Protein AF-A0A1J3HM33-F1 (afdb_monomer_lite)

Radius of gyration: 15.92 Å; chains: 1; bounding box: 32×30×52 Å

Sequence (77 aa):
DLGFLTYKQKLAFWINIYNACIMHAFLEYGLPSSHNRLLTLMNKASLNVGGIVLNALAIEHFVLRHPCEPEHVSAFH

Foldseek 3Di:
DCVPDDLVRVLVVLVVLLVVLLVVLCVVPNDQPDPVSVVVSQQVSWDQDPNDIDGNVCSCPVPVPDDDDPPDPPDDD

InterPro domains:
  IPR006869 Domain of unknown function DUF547 [PF04784] (5-68)

Secondary structure (DSSP, 8-state):
--TTS-HHHHHHHHHHHHHHHHHHHHHHH---SSHHHHHHHHHH-EEEETTEEEEHHHHIIIIISS-----------

Structure (mmCIF, N/CA/C/O backbone):
data_AF-A0A1J3HM33-F1
#
_entry.id   AF-A0A1J3HM33-F1
#
loop_
_atom_site.group_PDB
_atom_site.id
_atom_site.type_symbol
_atom_site.label_atom_id
_atom_site.label_alt_id
_atom_site.label_comp_id
_a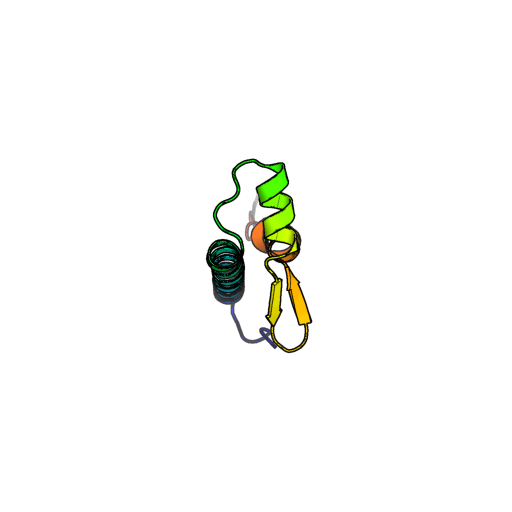tom_site.label_asym_id
_atom_site.label_entity_id
_atom_site.label_seq_id
_atom_site.pdbx_PDB_ins_code
_atom_site.Cartn_x
_atom_site.Cartn_y
_atom_site.Cartn_z
_atom_site.occupancy
_atom_site.B_iso_or_equiv
_atom_site.auth_seq_id
_atom_site.auth_comp_id
_atom_site.auth_asym_id
_atom_site.auth_atom_id
_atom_site.pdbx_PDB_model_num
ATOM 1 N N . ASP A 1 1 ? -15.512 -0.690 4.827 1.00 72.50 1 ASP A N 1
ATOM 2 C CA . ASP A 1 1 ? -15.145 0.245 5.904 1.00 72.50 1 ASP A CA 1
ATOM 3 C C . ASP A 1 1 ? -14.107 -0.430 6.797 1.00 72.50 1 ASP A C 1
ATOM 5 O O . ASP A 1 1 ? -14.277 -1.605 7.085 1.00 72.50 1 ASP A O 1
ATOM 9 N N . LEU A 1 2 ? -13.022 0.259 7.162 1.00 84.06 2 LEU A N 1
ATOM 10 C CA . LEU A 1 2 ? -12.005 -0.238 8.104 1.00 84.06 2 LEU A CA 1
ATOM 11 C C . LEU A 1 2 ? -12.216 0.331 9.517 1.00 84.06 2 LEU A C 1
ATOM 13 O O . LEU A 1 2 ? -11.374 0.122 10.387 1.00 84.06 2 LEU A O 1
ATOM 17 N N . GLY A 1 3 ? -13.303 1.075 9.752 1.00 87.31 3 GLY A N 1
ATOM 18 C CA . GLY A 1 3 ? -13.588 1.804 10.988 1.00 87.31 3 GLY A CA 1
ATOM 19 C C . GLY A 1 3 ? -13.451 0.974 12.265 1.00 87.31 3 GLY A C 1
ATOM 20 O O . GLY A 1 3 ? -12.932 1.485 13.252 1.00 87.31 3 GLY A O 1
ATOM 21 N N . PHE A 1 4 ? -13.798 -0.314 12.209 1.00 92.19 4 PHE A N 1
ATOM 22 C CA . PHE A 1 4 ? -13.744 -1.259 13.331 1.00 92.19 4 PHE A CA 1
ATOM 23 C C . PHE A 1 4 ? -12.336 -1.775 13.684 1.00 92.19 4 PHE A C 1
ATOM 25 O O . PHE A 1 4 ? -12.170 -2.458 14.693 1.00 92.19 4 PHE A O 1
ATOM 32 N N . LEU A 1 5 ? -11.319 -1.491 12.865 1.00 93.44 5 LEU A N 1
ATOM 33 C CA . LEU A 1 5 ? -9.947 -1.932 13.111 1.00 93.44 5 LEU A CA 1
ATOM 34 C C . LEU A 1 5 ? -9.188 -0.954 14.017 1.00 93.44 5 LEU A C 1
ATOM 36 O O . LEU A 1 5 ? -9.287 0.270 13.875 1.00 93.44 5 LEU A O 1
ATOM 40 N N . THR A 1 6 ? -8.337 -1.500 14.886 1.00 93.69 6 THR A N 1
ATOM 41 C CA . THR A 1 6 ? -7.327 -0.714 15.612 1.00 93.69 6 THR A CA 1
ATOM 42 C C . THR A 1 6 ? -6.340 -0.060 14.642 1.00 93.69 6 THR A C 1
ATOM 44 O O . THR A 1 6 ? -6.171 -0.517 13.509 1.00 93.69 6 THR A O 1
ATOM 47 N N . TYR A 1 7 ? -5.624 0.978 15.089 1.00 89.12 7 TYR A N 1
ATOM 48 C CA . TYR A 1 7 ? -4.589 1.625 14.273 1.00 89.12 7 TYR A CA 1
ATOM 49 C C . TYR A 1 7 ? -3.565 0.617 13.726 1.00 89.12 7 TYR A C 1
ATOM 51 O O . TYR A 1 7 ? -3.323 0.579 12.521 1.00 89.12 7 TYR A O 1
ATOM 59 N N . LYS A 1 8 ? -3.035 -0.271 14.580 1.00 91.38 8 LYS A N 1
ATOM 60 C CA . LYS A 1 8 ? -2.061 -1.297 14.167 1.00 91.38 8 LYS A CA 1
ATOM 61 C C . LYS A 1 8 ? -2.631 -2.251 13.115 1.00 91.38 8 LYS A C 1
ATOM 63 O O . LYS A 1 8 ? -1.927 -2.611 12.179 1.00 91.38 8 LYS A O 1
ATOM 68 N N . GLN A 1 9 ? -3.903 -2.633 13.231 1.00 94.06 9 GLN A N 1
ATOM 69 C CA . GLN A 1 9 ? -4.566 -3.483 12.238 1.00 94.06 9 GLN A CA 1
ATOM 70 C C . GLN A 1 9 ? -4.812 -2.748 10.915 1.00 94.06 9 GLN A C 1
ATOM 72 O O . GLN A 1 9 ? -4.605 -3.337 9.858 1.00 94.06 9 GLN A O 1
ATOM 77 N N . LYS A 1 10 ? -5.201 -1.467 10.954 1.00 92.19 10 LYS A N 1
ATOM 78 C CA . LYS A 1 10 ? -5.314 -0.626 9.749 1.00 92.19 10 LYS A CA 1
ATOM 79 C C . LYS A 1 10 ? -3.962 -0.492 9.056 1.00 92.19 10 LYS A C 1
ATOM 81 O O . LYS A 1 10 ? -3.880 -0.659 7.846 1.00 92.19 10 LYS A O 1
ATOM 86 N N . LEU A 1 11 ? -2.900 -0.246 9.818 1.00 91.69 11 LEU A N 1
ATOM 87 C CA . LEU A 1 11 ? -1.547 -0.146 9.283 1.00 91.69 11 LEU A CA 1
ATOM 88 C C 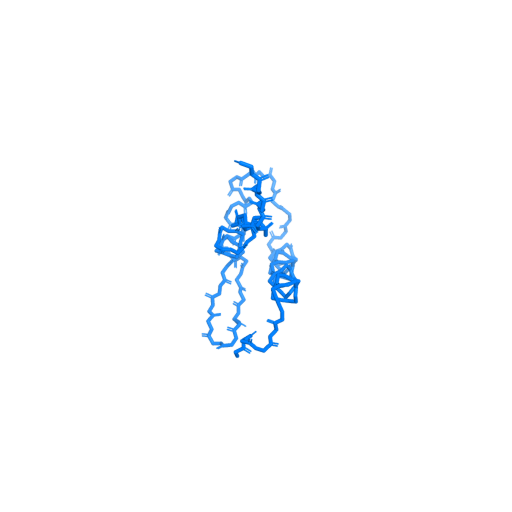. LEU A 1 11 ? -1.097 -1.468 8.649 1.00 91.69 11 LEU A C 1
ATOM 90 O O . LEU A 1 11 ? -0.649 -1.475 7.507 1.00 91.69 11 LEU A O 1
ATOM 94 N N . ALA A 1 12 ? -1.283 -2.593 9.346 1.00 93.94 12 ALA A N 1
ATOM 95 C CA . ALA A 1 12 ? -0.969 -3.917 8.811 1.00 93.94 12 ALA A CA 1
ATOM 96 C C . ALA A 1 12 ? -1.752 -4.217 7.523 1.00 93.94 12 ALA A C 1
ATOM 98 O O . ALA A 1 12 ? -1.187 -4.733 6.560 1.00 93.94 12 ALA A O 1
ATOM 99 N N . PHE A 1 13 ? -3.034 -3.847 7.477 1.00 94.25 13 PHE A N 1
ATOM 100 C CA . PHE A 1 13 ? -3.847 -3.951 6.271 1.00 94.25 13 PHE A CA 1
ATOM 101 C C . PHE A 1 13 ? -3.222 -3.170 5.107 1.00 94.25 13 PHE A C 1
ATOM 103 O O . PHE A 1 13 ? -2.983 -3.745 4.048 1.00 94.25 13 PHE A O 1
ATOM 110 N N . TRP A 1 14 ? -2.888 -1.893 5.303 1.00 94.00 14 TRP A N 1
ATOM 111 C CA . TRP A 1 14 ? -2.320 -1.062 4.239 1.00 94.00 14 TRP A CA 1
ATOM 112 C C . TRP A 1 14 ? -0.929 -1.511 3.786 1.00 94.00 14 TRP A C 1
ATOM 114 O O . TRP A 1 14 ? -0.643 -1.457 2.591 1.00 94.00 14 TRP A O 1
ATOM 124 N N . ILE A 1 15 ? -0.098 -2.027 4.695 1.00 94.44 15 ILE A N 1
ATOM 125 C CA . ILE A 1 15 ? 1.187 -2.656 4.353 1.00 94.44 15 ILE A CA 1
ATOM 126 C C . ILE A 1 15 ? 0.965 -3.875 3.450 1.00 94.44 15 ILE A C 1
ATOM 128 O O . ILE A 1 15 ? 1.637 -4.020 2.428 1.00 94.44 15 ILE A O 1
ATOM 132 N N . ASN A 1 16 ? 0.000 -4.735 3.786 1.00 95.44 16 ASN A N 1
ATOM 133 C CA . ASN A 1 16 ? -0.312 -5.910 2.975 1.00 95.44 16 ASN A CA 1
ATOM 134 C C . ASN A 1 16 ? -0.833 -5.522 1.585 1.00 95.44 16 ASN A C 1
ATOM 136 O O . ASN A 1 16 ? -0.401 -6.113 0.596 1.00 95.44 16 ASN A O 1
ATOM 140 N N . ILE A 1 17 ? -1.703 -4.508 1.492 1.00 94.62 17 ILE A N 1
ATOM 141 C CA . ILE A 1 17 ? -2.174 -3.992 0.199 1.00 94.62 17 ILE A CA 1
ATOM 142 C C . ILE A 1 17 ? -1.005 -3.439 -0.618 1.00 94.62 17 ILE A C 1
ATOM 144 O O . ILE A 1 17 ? -0.858 -3.814 -1.778 1.00 94.62 17 ILE A O 1
ATOM 148 N N . TYR A 1 18 ? -0.143 -2.609 -0.024 1.00 94.81 18 TYR A N 1
ATOM 149 C CA . TYR A 1 18 ? 1.037 -2.067 -0.700 1.00 94.81 18 TYR A CA 1
ATOM 150 C C . TYR A 1 18 ? 1.921 -3.184 -1.270 1.00 94.81 18 TYR A C 1
ATOM 152 O O . TYR A 1 18 ? 2.220 -3.193 -2.464 1.00 94.81 18 TYR A O 1
ATOM 160 N N . ASN A 1 19 ? 2.272 -4.173 -0.443 1.00 94.25 19 ASN A N 1
ATOM 161 C CA . ASN A 1 19 ? 3.118 -5.292 -0.852 1.00 94.25 19 ASN A CA 1
ATOM 162 C C . ASN A 1 19 ? 2.487 -6.112 -1.986 1.00 94.25 19 ASN A C 1
ATOM 164 O O . ASN A 1 19 ? 3.180 -6.469 -2.938 1.00 94.25 19 ASN A O 1
ATOM 168 N N . ALA A 1 20 ? 1.177 -6.373 -1.919 1.00 94.06 20 ALA A N 1
ATOM 169 C CA . ALA A 1 20 ? 0.455 -7.083 -2.970 1.00 94.06 20 ALA A CA 1
ATOM 170 C C . ALA A 1 20 ? 0.467 -6.309 -4.300 1.00 94.06 20 ALA A C 1
ATOM 172 O O . ALA A 1 20 ? 0.740 -6.898 -5.345 1.00 94.06 20 ALA A O 1
ATOM 173 N N . CYS A 1 21 ? 0.242 -4.989 -4.268 1.00 93.06 21 CYS A N 1
ATOM 174 C CA . CYS A 1 21 ? 0.278 -4.140 -5.465 1.00 93.06 21 CYS A CA 1
ATOM 175 C C . CYS A 1 21 ? 1.670 -4.130 -6.109 1.00 93.06 21 CYS A C 1
ATOM 177 O O . CYS A 1 21 ? 1.800 -4.266 -7.325 1.00 93.06 21 CYS A O 1
ATOM 179 N N . ILE A 1 22 ? 2.714 -3.983 -5.289 1.00 93.62 22 ILE A N 1
ATOM 180 C CA . ILE A 1 22 ? 4.106 -3.979 -5.745 1.00 93.62 22 ILE A CA 1
ATOM 181 C C . ILE A 1 22 ? 4.480 -5.328 -6.359 1.00 93.62 22 ILE A C 1
ATOM 183 O O . ILE A 1 22 ? 5.027 -5.367 -7.460 1.00 93.62 22 ILE A O 1
ATOM 187 N N . MET A 1 23 ? 4.148 -6.435 -5.688 1.00 94.56 23 MET A N 1
ATOM 188 C CA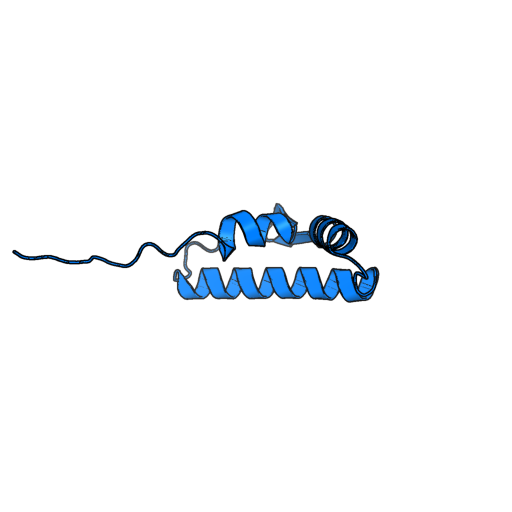 . MET A 1 23 ? 4.432 -7.775 -6.199 1.00 94.56 23 MET A CA 1
ATOM 189 C C . MET A 1 23 ? 3.689 -8.047 -7.510 1.00 94.56 23 MET A C 1
ATOM 191 O O . MET A 1 23 ? 4.295 -8.559 -8.446 1.00 94.56 23 MET A O 1
ATOM 195 N N . HIS A 1 24 ? 2.417 -7.654 -7.612 1.00 92.38 24 HIS A N 1
ATOM 196 C CA . HIS A 1 24 ? 1.652 -7.769 -8.852 1.00 92.38 24 HIS A CA 1
ATOM 197 C C . HIS A 1 24 ? 2.334 -7.019 -10.003 1.00 92.38 24 HIS A C 1
ATOM 199 O O . HIS A 1 24 ? 2.579 -7.589 -11.063 1.00 92.38 24 HIS A O 1
ATOM 205 N N . ALA A 1 25 ? 2.725 -5.763 -9.774 1.00 93.56 25 ALA A N 1
ATOM 206 C CA . ALA A 1 25 ? 3.407 -4.962 -10.782 1.00 93.56 25 ALA A CA 1
ATOM 207 C C . ALA A 1 25 ? 4.790 -5.522 -11.158 1.00 93.56 25 ALA A C 1
ATOM 209 O O . ALA A 1 25 ? 5.182 -5.432 -12.319 1.00 93.56 25 ALA A O 1
ATOM 210 N N . PHE A 1 26 ? 5.523 -6.131 -10.222 1.00 92.88 26 PHE A N 1
ATOM 211 C CA . PHE A 1 26 ? 6.777 -6.822 -10.539 1.00 92.88 26 PHE A CA 1
ATOM 212 C C . PHE A 1 26 ? 6.565 -8.074 -11.387 1.00 92.88 26 PHE A C 1
ATOM 214 O O . PHE A 1 26 ? 7.365 -8.329 -12.283 1.00 92.88 26 PHE A O 1
ATOM 221 N N . LEU A 1 27 ? 5.510 -8.848 -11.132 1.00 93.75 27 LEU A N 1
ATOM 222 C CA . LEU A 1 27 ? 5.191 -10.027 -11.938 1.00 93.75 27 LEU A CA 1
ATOM 223 C C . LEU A 1 27 ? 4.728 -9.643 -13.350 1.00 93.75 27 LEU A C 1
ATOM 225 O O . LEU A 1 27 ? 5.084 -10.318 -14.310 1.00 93.75 27 LEU A O 1
ATOM 229 N N . GLU A 1 28 ? 3.973 -8.553 -13.481 1.00 93.62 28 GLU A N 1
ATOM 230 C CA . GLU A 1 28 ? 3.436 -8.089 -14.763 1.00 93.62 28 GLU A CA 1
ATOM 231 C C . GLU A 1 28 ? 4.474 -7.336 -15.614 1.00 93.62 28 GLU A C 1
ATOM 233 O O . GLU A 1 28 ? 4.551 -7.534 -16.826 1.00 93.62 28 GLU A O 1
ATOM 238 N N . TYR A 1 29 ? 5.288 -6.474 -14.993 1.00 91.75 29 TYR A N 1
ATOM 239 C CA . TYR A 1 29 ? 6.191 -5.552 -15.699 1.00 91.75 29 TYR A CA 1
ATOM 240 C C . TYR A 1 29 ? 7.683 -5.851 -15.504 1.00 91.75 29 TYR A C 1
ATOM 242 O O . TYR A 1 29 ? 8.519 -5.216 -16.152 1.00 91.75 29 TYR A O 1
ATOM 250 N N . GLY A 1 30 ? 8.031 -6.798 -14.632 1.00 92.00 30 GLY A N 1
ATOM 251 C CA . GLY A 1 30 ? 9.410 -7.106 -14.261 1.00 92.00 30 GLY A CA 1
ATOM 252 C C . GLY A 1 30 ? 9.995 -6.156 -13.210 1.00 92.00 30 GLY A C 1
ATOM 253 O O . GLY A 1 30 ? 9.367 -5.197 -12.755 1.00 92.00 30 GLY A O 1
ATOM 254 N N . LEU A 1 31 ? 11.239 -6.432 -12.809 1.00 90.88 31 LEU A N 1
ATOM 255 C CA . LEU A 1 31 ? 11.959 -5.615 -11.833 1.00 90.88 31 LEU A CA 1
ATOM 256 C C . LEU A 1 31 ? 12.422 -4.284 -12.453 1.00 90.88 31 LEU A C 1
ATOM 258 O O . LEU A 1 31 ? 12.966 -4.271 -13.562 1.00 90.88 31 LEU A O 1
ATOM 262 N N . PRO A 1 32 ? 12.268 -3.152 -11.746 1.00 91.50 32 PRO A N 1
ATOM 263 C CA . PRO A 1 32 ? 12.740 -1.869 -12.235 1.00 91.50 32 PRO A CA 1
ATOM 264 C C . PRO A 1 32 ? 14.271 -1.808 -12.194 1.00 91.50 32 PRO A C 1
ATOM 266 O O . PRO A 1 32 ? 14.893 -2.062 -11.168 1.00 91.50 32 PRO A O 1
ATOM 269 N N . SER A 1 33 ? 14.882 -1.402 -13.304 1.00 91.44 33 SER A N 1
ATOM 270 C CA . SER A 1 33 ? 16.338 -1.245 -13.431 1.00 91.44 33 SER A CA 1
ATOM 271 C C . SER A 1 33 ? 16.865 0.129 -12.996 1.00 91.44 33 SER A C 1
ATOM 273 O O . SER A 1 33 ? 18.071 0.362 -13.011 1.00 91.44 33 SER A O 1
ATOM 275 N N . SER A 1 34 ? 15.984 1.066 -12.629 1.00 92.81 34 SER A N 1
ATOM 276 C CA . SER A 1 34 ? 16.355 2.406 -12.155 1.00 92.81 34 SER A CA 1
ATOM 277 C C . SER A 1 34 ? 15.271 3.028 -11.275 1.00 92.81 34 SER A C 1
ATOM 279 O O . SER A 1 34 ? 14.113 2.608 -11.309 1.00 92.81 34 SER A O 1
ATOM 281 N N . HIS A 1 35 ? 15.618 4.079 -10.526 1.00 87.25 35 HIS A N 1
ATOM 282 C CA . HIS A 1 35 ? 14.670 4.789 -9.659 1.00 87.25 35 HIS A CA 1
ATOM 283 C C . HIS A 1 35 ? 13.475 5.378 -10.434 1.00 87.25 35 HIS A C 1
ATOM 285 O O . HIS A 1 35 ? 12.330 5.239 -10.019 1.00 87.25 35 HIS A O 1
ATOM 291 N N . ASN A 1 36 ? 13.705 5.942 -11.623 1.00 91.25 36 ASN A N 1
ATOM 292 C CA . ASN A 1 36 ? 12.620 6.463 -12.467 1.00 91.25 36 ASN A CA 1
ATOM 293 C C . ASN A 1 36 ? 11.678 5.347 -12.953 1.00 91.25 36 ASN A C 1
ATOM 295 O O . ASN A 1 36 ? 10.461 5.536 -13.039 1.00 91.25 36 ASN A O 1
ATOM 299 N N . ARG A 1 37 ? 12.231 4.162 -13.256 1.00 90.50 37 ARG A N 1
ATOM 300 C CA . ARG A 1 37 ? 11.440 2.974 -13.608 1.00 90.50 37 ARG A CA 1
ATOM 301 C C . ARG A 1 37 ? 10.659 2.455 -12.405 1.00 90.50 37 ARG A C 1
ATOM 303 O O . ARG A 1 37 ? 9.515 2.058 -12.586 1.00 90.50 37 ARG A O 1
ATOM 310 N N . LEU A 1 38 ? 11.232 2.521 -11.202 1.00 90.75 38 LEU A N 1
ATOM 311 C CA . LEU A 1 38 ? 10.542 2.182 -9.960 1.00 90.75 38 LEU A CA 1
ATOM 312 C C . LEU A 1 38 ? 9.343 3.108 -9.732 1.00 90.75 38 LEU A C 1
ATOM 314 O O . LEU A 1 38 ? 8.240 2.608 -9.564 1.00 90.75 38 LEU A O 1
ATOM 318 N N . LEU A 1 39 ? 9.512 4.429 -9.827 1.00 91.25 39 LEU A N 1
ATOM 319 C CA . LEU A 1 39 ? 8.399 5.381 -9.689 1.00 91.25 39 LEU A CA 1
ATOM 320 C C . LEU A 1 39 ? 7.293 5.127 -10.720 1.00 91.25 39 LEU A C 1
ATOM 322 O O . LEU A 1 39 ? 6.109 5.115 -10.386 1.00 91.25 39 LEU A O 1
ATOM 326 N N . THR A 1 40 ? 7.678 4.863 -11.972 1.00 92.44 40 THR A N 1
ATOM 327 C CA . THR A 1 40 ? 6.726 4.506 -13.036 1.00 92.44 40 THR A CA 1
ATOM 328 C C . THR A 1 40 ? 5.964 3.227 -12.691 1.00 92.44 40 THR A C 1
ATOM 330 O O . THR A 1 40 ? 4.753 3.155 -12.890 1.00 92.44 40 THR A O 1
ATOM 333 N N . LEU A 1 41 ? 6.661 2.221 -12.165 1.00 94.25 41 LEU A N 1
ATOM 334 C CA . LEU A 1 41 ? 6.071 0.952 -11.760 1.00 94.25 41 LEU A CA 1
ATOM 335 C C . LEU A 1 41 ? 5.132 1.125 -10.564 1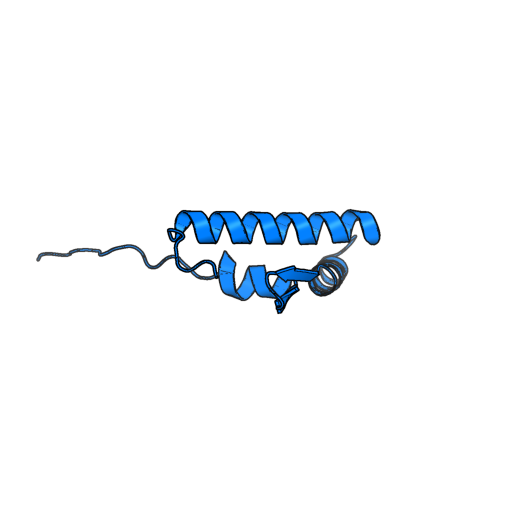.00 94.25 41 LEU A C 1
ATOM 337 O O . LEU A 1 41 ? 4.017 0.622 -10.605 1.00 94.25 41 LEU A O 1
ATOM 341 N N . MET A 1 42 ? 5.520 1.896 -9.548 1.00 92.81 42 MET A N 1
ATOM 342 C CA . MET A 1 42 ? 4.682 2.183 -8.379 1.00 92.81 42 MET A CA 1
ATOM 343 C C . MET A 1 42 ? 3.422 2.980 -8.738 1.00 92.81 42 MET A C 1
AT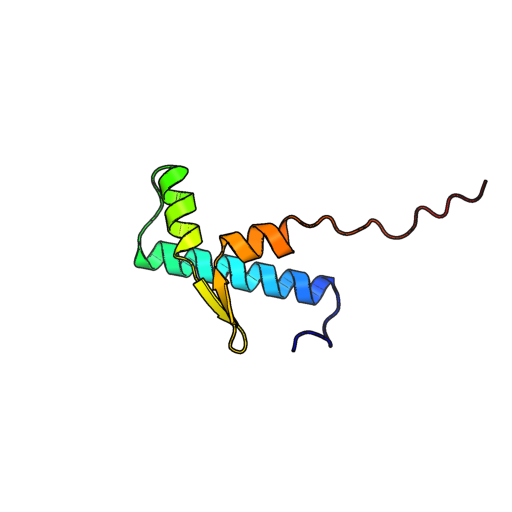OM 345 O O . MET A 1 42 ? 2.385 2.807 -8.103 1.00 92.81 42 MET A O 1
ATOM 349 N N . ASN A 1 43 ? 3.484 3.823 -9.772 1.00 92.75 43 ASN A N 1
ATOM 350 C CA . ASN A 1 43 ? 2.310 4.526 -10.287 1.00 92.75 43 ASN A CA 1
ATOM 351 C C . ASN A 1 43 ? 1.330 3.574 -11.001 1.00 92.75 43 ASN A C 1
ATOM 353 O O . ASN A 1 43 ? 0.118 3.757 -10.920 1.00 92.75 43 ASN A O 1
ATOM 357 N N . LYS A 1 44 ? 1.853 2.538 -11.673 1.00 91.94 44 LYS A N 1
ATOM 358 C CA . LYS A 1 44 ? 1.054 1.484 -12.325 1.00 91.94 44 LYS A CA 1
ATOM 359 C C . LYS A 1 44 ? 0.532 0.429 -11.347 1.00 91.94 44 LYS A C 1
ATOM 361 O O . LYS A 1 44 ? -0.527 -0.144 -11.584 1.00 91.94 44 LYS A O 1
ATOM 366 N N . ALA A 1 45 ? 1.263 0.182 -10.262 1.00 95.44 45 ALA A N 1
ATOM 367 C CA . ALA A 1 45 ? 0.911 -0.749 -9.198 1.00 95.44 45 ALA A CA 1
ATOM 368 C C . ALA A 1 45 ? -0.331 -0.250 -8.453 1.00 95.44 45 ALA A C 1
ATOM 370 O O . ALA A 1 45 ? -0.218 0.477 -7.468 1.00 95.44 45 ALA A O 1
ATOM 371 N N . SER A 1 46 ? -1.513 -0.609 -8.947 1.00 94.44 46 SER A N 1
ATOM 372 C CA . SER A 1 46 ? -2.794 -0.141 -8.426 1.00 94.44 46 SER A CA 1
ATOM 373 C C . SER A 1 46 ? -3.737 -1.290 -8.110 1.00 94.44 46 SER A C 1
ATOM 375 O O . SER A 1 46 ? -3.680 -2.347 -8.734 1.00 94.44 46 SER A O 1
ATOM 377 N N . LEU A 1 47 ? -4.591 -1.084 -7.110 1.00 92.88 47 LEU A N 1
ATOM 378 C CA . LEU A 1 47 ? -5.552 -2.078 -6.655 1.00 92.88 47 LEU A CA 1
ATOM 379 C C . LEU A 1 47 ? -6.847 -1.402 -6.217 1.00 92.88 47 LEU A C 1
ATOM 381 O O . LEU A 1 47 ? -6.846 -0.302 -5.661 1.00 92.88 47 LEU A O 1
ATOM 385 N N . ASN A 1 48 ? -7.966 -2.070 -6.490 1.00 92.19 48 ASN A N 1
ATOM 386 C CA . ASN A 1 48 ? -9.281 -1.627 -6.053 1.00 92.19 48 ASN A CA 1
ATOM 387 C C . ASN A 1 48 ? -9.557 -2.147 -4.638 1.00 92.19 48 ASN A C 1
ATOM 389 O O . ASN A 1 48 ? -9.705 -3.352 -4.430 1.00 92.19 48 ASN A O 1
ATOM 393 N N . VAL A 1 49 ? -9.645 -1.233 -3.674 1.00 89.06 49 VAL A N 1
ATOM 394 C CA . VAL A 1 49 ? -10.001 -1.528 -2.287 1.00 89.06 49 VAL A CA 1
ATOM 395 C C . VAL A 1 49 ? -11.375 -0.934 -2.003 1.00 89.06 49 VAL A C 1
ATOM 397 O O . VAL A 1 49 ? -11.525 0.277 -1.857 1.00 89.06 49 VAL A O 1
ATOM 400 N N . GLY A 1 50 ? -12.397 -1.788 -1.921 1.00 86.88 50 GLY A N 1
ATOM 401 C CA . GLY A 1 50 ? -13.749 -1.365 -1.541 1.00 86.88 50 GLY A CA 1
ATOM 402 C C . GLY A 1 50 ? -14.386 -0.336 -2.485 1.00 86.88 50 GLY A C 1
ATOM 403 O O . GLY A 1 50 ? -15.165 0.491 -2.026 1.00 86.88 50 GLY A O 1
ATOM 404 N N . GLY A 1 51 ? -14.042 -0.364 -3.777 1.00 90.19 51 GLY A N 1
ATOM 405 C CA . GLY A 1 51 ? -14.546 0.560 -4.799 1.00 90.19 51 GLY A CA 1
ATOM 406 C C . GLY A 1 51 ? -13.606 1.723 -5.124 1.00 90.19 51 GLY A C 1
ATOM 407 O O . GLY A 1 51 ? -13.857 2.441 -6.088 1.00 90.19 51 GLY A O 1
ATOM 408 N N . ILE A 1 52 ? -12.516 1.900 -4.371 1.00 88.94 52 ILE A N 1
ATOM 409 C CA . ILE A 1 52 ? -11.538 2.972 -4.583 1.00 88.94 52 ILE A CA 1
ATOM 410 C C . ILE A 1 52 ? -10.262 2.372 -5.168 1.00 88.94 52 ILE A C 1
ATOM 412 O O . ILE A 1 52 ? -9.665 1.470 -4.581 1.00 88.94 52 ILE A O 1
ATOM 416 N N . VAL A 1 53 ? -9.828 2.884 -6.319 1.00 91.69 53 VAL A N 1
ATOM 417 C CA . VAL A 1 53 ? -8.547 2.501 -6.920 1.00 91.69 53 VAL A CA 1
ATOM 418 C C . VAL A 1 53 ? -7.437 3.330 -6.288 1.00 91.69 53 VAL A C 1
ATOM 420 O O . VAL A 1 53 ? -7.443 4.556 -6.375 1.00 91.69 53 VAL A O 1
ATOM 423 N N . LEU A 1 54 ? -6.482 2.652 -5.658 1.00 92.31 54 LEU A N 1
ATOM 424 C CA . LEU A 1 54 ? -5.308 3.260 -5.040 1.00 92.31 54 LEU A CA 1
ATOM 425 C C . LEU A 1 54 ? -4.051 2.673 -5.670 1.00 92.31 54 LEU A C 1
ATOM 427 O O . LEU A 1 54 ? -3.987 1.466 -5.897 1.00 92.31 54 LEU A O 1
ATOM 431 N N . ASN A 1 55 ? -3.053 3.515 -5.935 1.00 94.44 55 ASN A N 1
ATOM 432 C CA . ASN A 1 55 ? -1.735 3.058 -6.367 1.00 94.44 55 ASN A CA 1
ATOM 433 C C . ASN A 1 55 ? -0.739 3.002 -5.199 1.00 94.44 55 ASN A C 1
ATOM 435 O O . ASN A 1 55 ? -0.968 3.569 -4.127 1.00 94.44 55 ASN A O 1
ATOM 439 N N . ALA A 1 56 ? 0.375 2.305 -5.410 1.00 93.88 56 ALA A N 1
ATOM 440 C CA . ALA A 1 56 ? 1.388 2.096 -4.384 1.00 93.88 56 ALA A CA 1
ATOM 441 C C . ALA A 1 56 ? 2.008 3.418 -3.901 1.00 93.88 56 ALA A C 1
ATOM 443 O O . ALA A 1 56 ? 2.272 3.552 -2.709 1.00 93.88 56 ALA A O 1
ATOM 444 N N . LEU A 1 57 ? 2.168 4.413 -4.786 1.00 92.62 57 LEU A N 1
ATOM 445 C CA . LEU A 1 57 ? 2.644 5.755 -4.413 1.00 92.62 57 LEU A CA 1
ATOM 446 C C . LEU A 1 57 ? 1.695 6.454 -3.434 1.00 92.62 57 LEU A C 1
ATOM 448 O O . LEU A 1 57 ? 2.145 7.041 -2.452 1.00 92.62 57 LEU A O 1
ATOM 452 N N . ALA A 1 58 ? 0.387 6.385 -3.681 1.00 91.62 58 ALA A N 1
ATOM 453 C CA . ALA A 1 58 ? -0.611 6.976 -2.802 1.00 91.62 58 ALA A CA 1
ATOM 454 C C . ALA A 1 58 ? -0.606 6.293 -1.428 1.00 91.62 58 ALA A C 1
ATOM 456 O O . ALA A 1 58 ? -0.618 6.975 -0.406 1.00 91.62 58 ALA A O 1
ATOM 457 N N . ILE A 1 59 ? -0.526 4.960 -1.386 1.00 91.62 59 ILE A N 1
ATOM 458 C CA . ILE A 1 59 ? -0.465 4.220 -0.117 1.00 91.62 59 ILE A CA 1
ATOM 459 C C . ILE A 1 59 ? 0.816 4.571 0.651 1.00 91.62 59 ILE A C 1
ATOM 461 O O . ILE A 1 59 ? 0.764 4.846 1.850 1.00 91.62 59 ILE A O 1
ATOM 465 N N . GLU A 1 60 ? 1.963 4.621 -0.027 1.00 91.62 60 GLU A N 1
ATOM 466 C CA . GLU A 1 60 ? 3.230 5.002 0.596 1.00 91.62 60 GLU A CA 1
ATOM 467 C C . GLU A 1 60 ? 3.157 6.412 1.195 1.00 91.62 60 GLU A C 1
ATOM 469 O O . GLU A 1 60 ? 3.473 6.608 2.369 1.00 91.62 60 GLU A O 1
ATOM 474 N N . HIS A 1 61 ? 2.721 7.391 0.403 1.00 89.25 61 HIS A N 1
ATOM 475 C CA . HIS A 1 61 ? 2.751 8.793 0.795 1.00 89.25 61 HIS A CA 1
ATOM 476 C C . HIS A 1 61 ? 1.713 9.131 1.869 1.00 89.25 61 HIS A C 1
ATOM 478 O O . HIS A 1 61 ? 2.048 9.772 2.860 1.00 89.25 61 HIS A O 1
ATOM 484 N N . PHE A 1 62 ? 0.471 8.677 1.696 1.00 85.62 62 PHE A N 1
ATOM 485 C CA . PHE A 1 62 ? -0.648 9.080 2.552 1.00 85.62 62 PHE A CA 1
ATOM 486 C C . PHE A 1 62 ? -0.902 8.147 3.733 1.00 85.62 62 PHE A C 1
ATOM 488 O O . PHE A 1 62 ? -1.630 8.522 4.648 1.00 85.62 62 PHE A O 1
ATOM 495 N N . VAL A 1 63 ? -0.325 6.943 3.743 1.00 85.88 63 VAL A N 1
ATOM 496 C CA . VAL A 1 63 ? -0.535 5.995 4.844 1.00 85.88 63 VAL A CA 1
ATOM 497 C C . VAL A 1 63 ? 0.768 5.649 5.543 1.00 85.88 63 VAL A C 1
ATOM 499 O O . VAL A 1 63 ? 0.850 5.767 6.761 1.00 85.88 63 VAL A O 1
ATOM 502 N N . LEU A 1 64 ? 1.788 5.226 4.796 1.00 86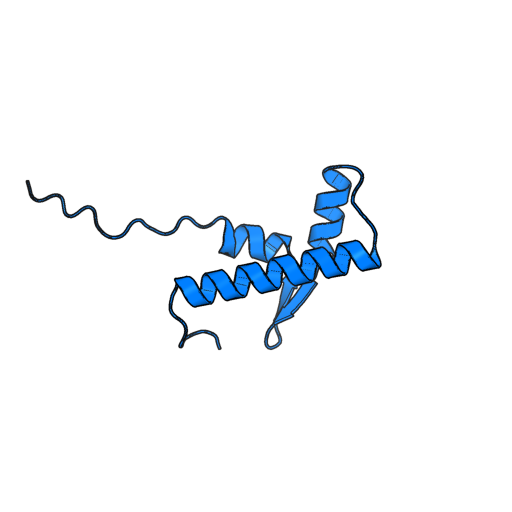.06 64 LEU A N 1
ATOM 503 C CA . LEU A 1 64 ? 3.000 4.664 5.401 1.00 86.06 64 LEU A CA 1
ATOM 504 C C . LEU A 1 64 ? 3.987 5.731 5.889 1.00 86.06 64 LEU A C 1
ATOM 506 O O . LEU A 1 64 ? 4.707 5.494 6.855 1.00 86.06 64 LEU A O 1
ATOM 510 N N . ARG A 1 65 ? 4.034 6.897 5.235 1.00 85.94 65 ARG A N 1
ATOM 511 C CA . ARG A 1 65 ? 4.935 8.005 5.599 1.00 85.94 65 ARG A CA 1
ATOM 512 C C . ARG A 1 65 ? 4.374 8.946 6.661 1.00 85.94 65 ARG A C 1
ATOM 514 O O . ARG A 1 65 ? 5.115 9.804 7.137 1.00 85.94 65 ARG A O 1
ATOM 521 N N . HIS A 1 66 ? 3.107 8.806 7.044 1.00 76.12 66 HIS A N 1
ATOM 522 C CA . HIS A 1 66 ? 2.563 9.602 8.136 1.00 76.12 66 HIS A CA 1
ATOM 523 C C . HIS A 1 66 ? 3.127 9.096 9.470 1.00 76.12 66 HIS A C 1
ATOM 525 O O . HIS A 1 66 ? 2.908 7.930 9.812 1.00 76.12 66 HIS A O 1
ATOM 531 N N . PRO A 1 67 ? 3.858 9.936 10.229 1.00 59.72 67 PRO A N 1
ATOM 532 C CA . PRO A 1 67 ? 4.329 9.547 11.546 1.00 59.72 67 PRO A CA 1
ATOM 533 C C . PRO A 1 67 ? 3.120 9.241 12.432 1.00 59.72 67 PRO A C 1
ATOM 535 O O . PRO A 1 67 ? 2.146 9.992 12.467 1.00 59.72 67 PRO A O 1
ATOM 538 N N . CYS A 1 68 ? 3.182 8.115 13.140 1.00 61.84 68 CYS A N 1
ATOM 539 C CA . CYS A 1 68 ? 2.309 7.887 14.279 1.00 61.84 68 CYS A CA 1
ATOM 540 C C . CYS A 1 68 ? 2.640 8.985 15.293 1.00 61.84 68 CYS A C 1
ATOM 542 O O . CYS A 1 68 ? 3.771 9.021 15.780 1.00 61.84 68 CYS A O 1
ATOM 544 N N . GLU A 1 69 ? 1.700 9.894 15.563 1.00 58.44 69 GLU A N 1
ATOM 545 C CA . GLU A 1 69 ? 1.800 10.809 16.704 1.00 58.44 69 GLU A CA 1
ATOM 546 C C . GLU A 1 69 ? 2.234 9.981 17.927 1.00 58.44 69 GLU A C 1
ATOM 548 O O . GLU A 1 69 ? 1.585 8.969 18.227 1.00 58.44 69 GLU A O 1
ATOM 553 N N . PRO A 1 70 ? 3.357 10.313 18.586 1.00 50.22 70 PRO A N 1
ATOM 554 C CA . PRO A 1 70 ? 3.734 9.626 19.804 1.00 50.22 70 PRO A CA 1
ATOM 555 C C . PRO A 1 70 ? 2.669 9.939 20.856 1.00 50.22 70 PRO A C 1
ATOM 557 O O . PRO A 1 70 ? 2.402 11.100 21.166 1.00 50.22 70 PRO A O 1
ATOM 560 N N . GLU A 1 71 ? 2.038 8.892 21.384 1.00 58.28 71 GLU A N 1
ATOM 561 C CA . GLU A 1 71 ? 1.122 8.993 22.514 1.00 58.28 71 GLU A CA 1
ATOM 562 C C . GLU A 1 71 ? 1.805 9.775 23.649 1.00 58.28 71 GLU A C 1
ATOM 564 O O . GLU A 1 71 ? 2.849 9.362 24.146 1.00 58.28 71 GLU A O 1
ATOM 569 N N . HIS A 1 72 ? 1.224 10.927 24.001 1.00 52.06 72 HIS A N 1
ATOM 570 C CA . HIS A 1 72 ? 1.413 11.686 25.240 1.00 52.06 72 HIS A CA 1
ATOM 571 C C . HIS A 1 72 ? 2.797 11.569 25.906 1.00 52.06 72 HIS A C 1
ATOM 573 O O . HIS A 1 72 ? 3.014 10.739 26.790 1.00 52.06 72 HIS A O 1
ATOM 579 N N . VAL A 1 73 ? 3.680 12.541 25.652 1.00 47.00 73 VAL A N 1
ATOM 580 C CA . VAL A 1 73 ? 4.612 12.953 26.710 1.00 47.00 73 VAL A CA 1
ATOM 581 C C . VAL A 1 73 ? 3.785 13.716 27.744 1.00 47.00 73 VAL A C 1
ATOM 583 O O . VAL A 1 73 ? 3.622 14.931 27.673 1.00 47.00 73 VAL A O 1
ATOM 586 N N . SER A 1 74 ? 3.211 12.991 28.701 1.00 55.31 74 SER A N 1
ATOM 587 C CA . SER A 1 74 ? 2.802 13.570 29.975 1.00 55.31 74 SER A CA 1
ATOM 588 C C . SER A 1 74 ? 4.057 14.070 30.690 1.00 55.31 74 SER A C 1
ATOM 590 O O . SER A 1 74 ? 4.684 13.334 31.447 1.00 55.31 74 SER A O 1
ATOM 592 N N . ALA A 1 75 ? 4.439 15.317 30.426 1.00 44.66 75 ALA A N 1
ATOM 593 C CA . ALA A 1 75 ? 5.356 16.058 31.273 1.00 44.66 75 ALA A CA 1
ATOM 594 C C . ALA A 1 75 ? 4.522 16.777 32.337 1.00 44.66 75 ALA A C 1
ATOM 596 O O . ALA A 1 75 ? 4.074 17.906 32.156 1.00 44.66 75 ALA A O 1
ATOM 597 N N . PHE A 1 76 ? 4.289 16.085 33.451 1.00 53.16 76 PHE A N 1
ATOM 598 C CA . PHE A 1 76 ? 4.237 16.775 34.730 1.00 53.16 76 PHE A CA 1
ATOM 599 C C . PHE A 1 76 ? 5.650 17.304 34.996 1.00 53.16 76 PHE A C 1
ATOM 601 O O . PHE A 1 76 ? 6.531 16.493 35.277 1.00 53.16 76 PHE A O 1
ATOM 608 N N . HIS A 1 77 ? 5.867 18.615 34.866 1.00 40.84 77 HIS A N 1
ATOM 609 C CA . HIS A 1 77 ? 6.525 19.435 35.889 1.00 40.84 77 HIS A CA 1
ATOM 610 C C . HIS A 1 77 ? 6.408 20.932 35.587 1.00 40.84 77 HIS A C 1
ATOM 612 O O . HIS A 1 77 ? 6.544 21.307 34.403 1.00 40.84 77 HIS A O 1
#

Organism: Noccaea caerulescens (NCBI:txid107243)

pLDDT: mean 85.77, std 14.14, range [40.84, 95.44]